Protein AF-A0A9D8WQ32-F1 (afdb_monomer_lite)

Structure (mmCI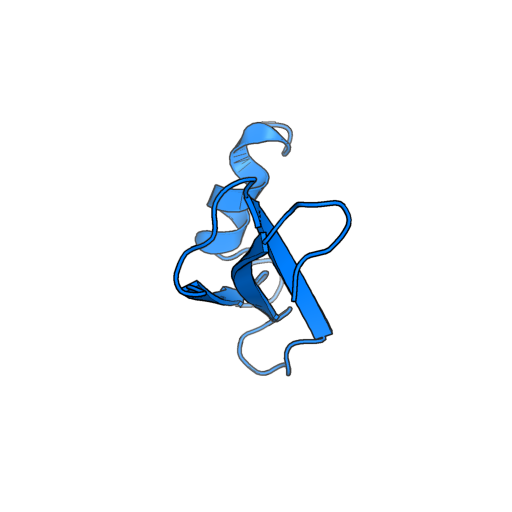F, N/CA/C/O backbone):
data_AF-A0A9D8WQ32-F1
#
_entry.id   AF-A0A9D8WQ32-F1
#
loop_
_atom_site.group_PDB
_atom_site.id
_atom_site.type_symbol
_atom_site.label_atom_id
_atom_site.label_alt_id
_atom_site.label_comp_id
_atom_site.label_asym_id
_atom_site.label_entity_id
_atom_site.label_seq_id
_atom_site.pdbx_PDB_ins_code
_atom_site.Cartn_x
_atom_site.Cartn_y
_atom_site.Cartn_z
_atom_site.occupancy
_atom_site.B_iso_or_equiv
_atom_site.auth_seq_id
_atom_site.auth_comp_id
_atom_site.auth_asym_id
_atom_site.auth_atom_id
_atom_site.pdbx_PDB_model_num
ATOM 1 N N . ALA A 1 1 ? 15.113 -8.210 -9.775 1.00 63.84 1 ALA A N 1
ATOM 2 C CA . ALA A 1 1 ? 14.237 -9.276 -10.305 1.00 63.84 1 ALA A CA 1
ATOM 3 C C . ALA A 1 1 ? 12.953 -8.637 -10.829 1.00 63.84 1 ALA A C 1
ATOM 5 O O . ALA A 1 1 ? 12.497 -7.681 -10.211 1.00 63.84 1 ALA A O 1
ATOM 6 N N . ALA A 1 2 ? 12.417 -9.116 -11.953 1.00 75.62 2 ALA A N 1
ATOM 7 C CA . ALA A 1 2 ? 11.158 -8.650 -12.541 1.00 75.62 2 ALA A CA 1
ATOM 8 C C . ALA A 1 2 ? 10.149 -9.806 -12.566 1.00 75.62 2 ALA A C 1
ATOM 10 O O . ALA A 1 2 ? 10.545 -10.958 -12.749 1.00 75.62 2 ALA A O 1
ATOM 11 N N . ILE A 1 3 ? 8.865 -9.506 -12.382 1.00 83.62 3 ILE A N 1
ATOM 12 C CA . ILE A 1 3 ? 7.768 -10.477 -12.481 1.00 83.62 3 ILE A CA 1
ATOM 13 C C . ILE A 1 3 ? 7.006 -10.150 -13.761 1.00 83.62 3 ILE A C 1
ATOM 15 O O . ILE A 1 3 ? 6.483 -9.049 -13.888 1.00 83.62 3 ILE A O 1
ATOM 19 N N . ALA A 1 4 ? 6.973 -11.078 -14.722 1.00 89.12 4 ALA A N 1
ATOM 20 C CA . ALA A 1 4 ? 6.298 -10.887 -16.013 1.00 89.12 4 ALA A CA 1
ATOM 21 C C . ALA A 1 4 ? 6.698 -9.586 -16.754 1.00 89.12 4 ALA A C 1
ATOM 23 O O . ALA A 1 4 ? 5.865 -8.924 -17.362 1.00 89.12 4 ALA A O 1
ATOM 24 N N . GLY A 1 5 ? 7.976 -9.190 -16.675 1.00 92.19 5 GLY A N 1
ATOM 25 C CA . GLY A 1 5 ? 8.473 -7.947 -17.285 1.00 92.19 5 GLY A CA 1
ATOM 26 C C . GLY A 1 5 ? 8.160 -6.669 -16.497 1.00 92.19 5 GLY A C 1
ATOM 27 O O . GLY A 1 5 ? 8.523 -5.584 -16.938 1.00 92.19 5 GLY A O 1
ATOM 28 N N . LEU A 1 6 ? 7.533 -6.785 -15.323 1.00 95.62 6 LEU A N 1
ATOM 29 C CA . LEU A 1 6 ? 7.265 -5.672 -14.424 1.00 95.62 6 LEU A CA 1
ATOM 30 C C . LEU A 1 6 ? 8.276 -5.639 -13.270 1.00 95.62 6 LEU A C 1
ATOM 32 O O . LEU A 1 6 ? 8.570 -6.654 -12.629 1.00 95.62 6 LEU A O 1
ATOM 36 N N . PHE A 1 7 ? 8.793 -4.452 -12.983 1.00 96.31 7 PHE A N 1
ATOM 37 C CA . PHE A 1 7 ? 9.753 -4.183 -11.920 1.00 96.31 7 PHE A CA 1
ATOM 38 C C . PHE A 1 7 ? 9.028 -3.615 -10.709 1.00 96.31 7 PHE A C 1
ATOM 40 O O . PHE A 1 7 ? 8.183 -2.736 -10.852 1.00 96.31 7 PHE A O 1
ATOM 47 N N . LEU A 1 8 ? 9.357 -4.104 -9.514 1.00 96.69 8 LEU A N 1
ATOM 48 C CA . LEU A 1 8 ? 8.883 -3.494 -8.277 1.00 96.69 8 LEU A CA 1
ATOM 49 C C . LEU A 1 8 ? 9.508 -2.101 -8.142 1.00 96.69 8 LEU A C 1
ATOM 51 O O . LEU A 1 8 ? 10.730 -1.984 -8.151 1.00 96.69 8 LEU A O 1
ATOM 55 N N . VAL A 1 9 ? 8.672 -1.075 -7.994 1.00 97.25 9 VAL A N 1
ATOM 56 C CA . VAL A 1 9 ? 9.110 0.327 -7.877 1.00 97.25 9 VAL A CA 1
ATOM 57 C C . VAL A 1 9 ? 8.677 0.985 -6.569 1.00 97.25 9 VAL A C 1
ATOM 59 O O . VAL A 1 9 ? 9.244 1.997 -6.173 1.00 97.25 9 VAL A O 1
ATOM 62 N N . ARG A 1 10 ? 7.704 0.404 -5.855 1.00 97.50 10 ARG A N 1
ATOM 63 C CA . ARG A 1 10 ? 7.304 0.869 -4.520 1.00 97.50 10 ARG A CA 1
ATOM 64 C C . ARG A 1 10 ? 6.865 -0.284 -3.631 1.00 97.50 10 ARG A C 1
ATOM 66 O O . ARG A 1 10 ? 6.106 -1.149 -4.078 1.00 97.50 10 ARG A O 1
ATOM 73 N N . ARG A 1 11 ? 7.295 -0.253 -2.370 1.00 97.88 11 ARG A N 1
ATOM 74 C CA . ARG A 1 11 ? 6.863 -1.151 -1.298 1.00 97.88 11 ARG A CA 1
ATOM 75 C C . ARG A 1 11 ? 6.343 -0.316 -0.133 1.00 97.88 11 ARG A C 1
ATOM 77 O O . ARG A 1 11 ? 7.092 0.423 0.490 1.00 97.88 11 ARG A O 1
ATOM 84 N N . CYS A 1 12 ? 5.062 -0.466 0.173 1.00 98.00 12 CYS A N 1
ATOM 85 C CA . CYS A 1 12 ? 4.429 0.185 1.311 1.00 98.00 12 CYS A CA 1
ATOM 86 C C . CYS A 1 12 ? 4.026 -0.870 2.347 1.00 98.00 12 CYS A C 1
ATOM 88 O O . CYS A 1 12 ? 3.195 -1.737 2.059 1.00 98.00 12 CYS A O 1
ATOM 90 N N . LEU A 1 13 ? 4.614 -0.818 3.544 1.00 98.06 13 LEU A N 1
ATOM 91 C CA . LEU A 1 13 ? 4.217 -1.668 4.666 1.00 98.06 13 LEU A CA 1
ATOM 92 C C . LEU A 1 13 ? 2.944 -1.110 5.303 1.00 98.06 13 LEU A C 1
ATOM 94 O O . LEU A 1 13 ? 2.880 0.064 5.654 1.00 98.06 13 LEU A O 1
ATOM 98 N N . VAL A 1 14 ? 1.934 -1.956 5.502 1.00 97.25 14 VAL A N 1
ATOM 99 C CA . VAL A 1 14 ? 0.639 -1.524 6.037 1.00 97.25 14 VAL A CA 1
ATOM 100 C C . VAL A 1 14 ? 0.408 -2.108 7.425 1.00 97.25 14 VAL A C 1
ATOM 102 O O . VAL A 1 14 ? 0.332 -3.332 7.622 1.00 97.25 14 VAL A O 1
ATOM 105 N N . ARG A 1 15 ? 0.244 -1.211 8.397 1.00 96.81 15 ARG A N 1
ATOM 106 C CA . ARG A 1 15 ? -0.107 -1.518 9.787 1.00 96.81 15 ARG A CA 1
ATOM 107 C C . ARG A 1 15 ? -1.589 -1.252 10.021 1.00 96.81 15 ARG A C 1
ATOM 109 O O . ARG A 1 15 ? -2.160 -0.294 9.510 1.00 96.81 15 ARG A O 1
ATOM 116 N N . THR A 1 16 ? -2.231 -2.087 10.834 1.00 95.12 16 THR A N 1
ATOM 117 C CA . THR A 1 16 ? -3.634 -1.846 11.217 1.00 95.12 16 THR A CA 1
ATOM 118 C C . THR A 1 16 ? -3.749 -0.665 12.179 1.00 95.12 16 THR A C 1
ATOM 120 O O . THR A 1 16 ? -4.601 0.188 11.986 1.00 95.12 16 THR A O 1
ATOM 123 N N . THR A 1 17 ? -2.869 -0.607 13.179 1.00 95.12 17 THR A N 1
ATOM 124 C CA . THR A 1 17 ? -2.720 0.515 14.117 1.00 95.12 17 THR A CA 1
ATOM 125 C C . THR A 1 17 ? -1.229 0.775 14.349 1.00 95.12 17 THR A C 1
ATOM 127 O O . THR A 1 17 ? -0.439 -0.147 14.116 1.00 95.12 17 THR A O 1
ATOM 130 N N . PRO A 1 18 ? -0.804 1.955 14.845 1.00 94.25 18 PRO A N 1
ATOM 131 C CA . PRO A 1 18 ? 0.620 2.293 14.980 1.00 94.25 18 PRO A CA 1
ATOM 132 C C . PRO A 1 18 ? 1.425 1.283 15.812 1.00 94.25 18 PRO A C 1
ATOM 134 O O . PRO A 1 18 ? 2.580 0.987 15.512 1.00 94.25 18 PRO A O 1
ATOM 137 N N . LYS A 1 19 ? 0.787 0.702 16.837 1.00 93.69 19 LYS A N 1
ATOM 138 C CA . LYS A 1 19 ? 1.397 -0.269 17.761 1.00 93.69 19 LYS A CA 1
ATOM 139 C C . LYS A 1 19 ? 1.518 -1.683 17.184 1.00 93.69 19 LYS A C 1
ATOM 141 O O . LYS A 1 19 ? 2.218 -2.515 17.754 1.00 93.69 19 LYS A O 1
ATOM 146 N N . LYS A 1 20 ? 0.797 -1.998 16.104 1.00 93.81 20 LYS A N 1
ATOM 147 C CA . LYS A 1 20 ? 0.797 -3.338 15.506 1.00 9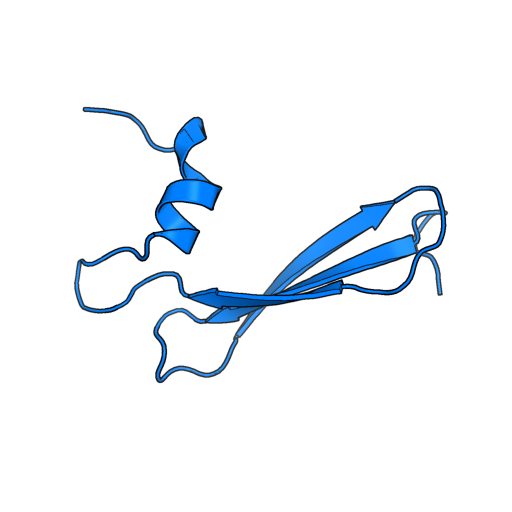3.81 20 LYS A CA 1
ATOM 148 C C . LYS A 1 20 ? 1.902 -3.446 14.462 1.00 93.81 20 LYS A C 1
ATOM 150 O O . LYS A 1 20 ? 2.121 -2.527 13.680 1.00 93.81 20 LYS A O 1
ATOM 155 N N . GLN A 1 21 ? 2.543 -4.611 14.414 1.00 95.62 21 GLN A N 1
ATOM 156 C CA . GLN A 1 21 ? 3.479 -4.943 13.344 1.00 95.62 21 GLN A CA 1
ATOM 157 C C . GLN A 1 21 ? 2.758 -4.994 11.985 1.00 95.62 21 GLN A C 1
ATOM 159 O O . GLN A 1 21 ? 1.585 -5.398 11.934 1.00 95.62 21 GLN A O 1
ATOM 164 N N . PRO A 1 22 ? 3.429 -4.614 10.884 1.00 94.69 22 PRO A N 1
ATOM 165 C CA . PRO A 1 22 ? 2.859 -4.719 9.550 1.00 94.69 22 PRO A CA 1
ATOM 166 C C . PRO A 1 22 ? 2.592 -6.188 9.202 1.00 94.69 22 PRO A C 1
ATOM 168 O O . PRO A 1 22 ? 3.415 -7.068 9.441 1.00 94.69 22 PRO A O 1
ATOM 171 N N . ARG A 1 23 ? 1.407 -6.458 8.648 1.00 93.88 23 ARG A N 1
ATOM 172 C CA . ARG A 1 23 ? 0.995 -7.805 8.190 1.00 93.88 23 ARG A CA 1
ATOM 173 C C . ARG A 1 23 ? 0.574 -7.835 6.726 1.00 93.88 23 ARG A C 1
ATOM 175 O O . ARG A 1 23 ? 0.178 -8.878 6.218 1.00 93.88 23 ARG A O 1
ATOM 182 N N . ARG A 1 24 ? 0.578 -6.675 6.074 1.00 94.88 24 ARG A N 1
ATOM 183 C CA . ARG A 1 24 ? 0.158 -6.480 4.688 1.00 94.88 24 ARG A CA 1
ATOM 184 C C . ARG A 1 24 ? 1.140 -5.530 4.025 1.00 94.88 24 ARG A C 1
ATOM 186 O O . ARG A 1 24 ? 1.737 -4.695 4.704 1.00 94.88 24 ARG A O 1
ATOM 193 N N . MET A 1 25 ? 1.281 -5.658 2.715 1.00 96.44 25 MET A N 1
ATOM 194 C CA . MET A 1 25 ? 2.080 -4.749 1.905 1.00 96.44 25 MET A CA 1
ATOM 195 C C . MET A 1 25 ? 1.296 -4.353 0.662 1.00 96.44 25 MET A C 1
ATOM 197 O O . MET A 1 25 ? 0.628 -5.196 0.063 1.00 96.44 25 MET A O 1
ATOM 201 N N . LEU A 1 26 ? 1.403 -3.086 0.279 1.00 96.62 26 LEU A N 1
ATOM 202 C CA . LEU A 1 26 ? 0.989 -2.604 -1.031 1.00 96.62 26 LEU A CA 1
ATOM 203 C C . LEU A 1 26 ? 2.238 -2.484 -1.898 1.00 96.62 26 LEU A C 1
ATOM 205 O O . LEU A 1 26 ? 3.201 -1.812 -1.529 1.00 96.62 26 LEU A O 1
ATOM 209 N N . LEU A 1 27 ? 2.222 -3.167 -3.037 1.00 96.62 27 LEU A N 1
ATOM 210 C CA . LEU A 1 27 ? 3.317 -3.166 -3.996 1.00 96.62 27 LEU A CA 1
ATOM 211 C C . LEU A 1 27 ? 2.877 -2.424 -5.252 1.00 96.62 27 LEU A C 1
ATOM 213 O O . LEU A 1 27 ? 1.724 -2.520 -5.673 1.00 96.62 27 LEU A O 1
ATOM 217 N N . THR A 1 28 ? 3.791 -1.689 -5.869 1.00 96.44 28 THR A N 1
ATOM 218 C CA . THR A 1 28 ? 3.551 -1.085 -7.182 1.00 96.44 28 THR A CA 1
ATOM 219 C C . THR A 1 28 ? 4.651 -1.472 -8.131 1.00 96.44 28 THR A C 1
ATOM 221 O O . THR A 1 28 ? 5.832 -1.451 -7.780 1.00 96.44 28 THR A O 1
ATOM 224 N N . PHE A 1 29 ? 4.224 -1.836 -9.331 1.00 96.69 29 PHE A N 1
ATOM 225 C CA . PHE A 1 29 ? 5.087 -2.328 -10.377 1.00 96.69 29 PHE A CA 1
ATOM 226 C C . PHE A 1 29 ? 5.015 -1.417 -11.602 1.00 96.69 29 PHE A C 1
ATOM 228 O O . PHE A 1 29 ? 3.986 -0.792 -11.854 1.00 96.69 29 PHE A O 1
ATOM 235 N N . SER A 1 30 ? 6.109 -1.357 -12.351 1.00 96.06 30 SER A N 1
ATOM 236 C CA . SER A 1 30 ? 6.255 -0.565 -13.574 1.00 96.06 30 SER A CA 1
ATOM 237 C C . SER A 1 30 ? 6.905 -1.402 -14.672 1.00 96.06 30 SER A C 1
ATOM 239 O O . SER A 1 30 ? 7.656 -2.331 -14.380 1.00 96.06 30 SER A O 1
ATOM 241 N N . SER A 1 31 ? 6.662 -1.063 -15.938 1.00 95.81 31 SER A N 1
ATOM 242 C CA . SER A 1 31 ? 7.373 -1.651 -17.082 1.00 95.81 31 SER A CA 1
ATOM 243 C C . SER A 1 31 ? 8.836 -1.209 -17.174 1.00 95.81 31 SER A C 1
ATOM 245 O O . SER A 1 31 ? 9.624 -1.841 -17.871 1.00 95.81 31 SER A O 1
ATOM 247 N N . SER A 1 32 ? 9.204 -0.133 -16.473 1.00 94.94 32 SER A N 1
ATOM 248 C CA . SER A 1 32 ? 10.565 0.402 -16.444 1.00 94.94 32 SER A CA 1
ATOM 249 C C . SER A 1 32 ? 11.171 0.251 -15.047 1.00 94.94 32 SER A C 1
ATOM 251 O O . SER A 1 32 ? 10.487 0.532 -14.059 1.00 94.94 32 SER A O 1
ATOM 253 N N . PRO A 1 33 ? 12.445 -0.161 -14.936 1.00 94.25 33 PRO A N 1
ATOM 254 C CA . PRO A 1 33 ? 13.115 -0.262 -13.649 1.00 94.25 33 PRO A CA 1
ATOM 255 C C . PRO A 1 33 ? 13.336 1.124 -13.030 1.00 94.25 33 PRO A C 1
ATOM 257 O O . PRO A 1 33 ? 13.707 2.076 -13.716 1.00 94.25 33 PRO A O 1
ATOM 260 N N . SER A 1 34 ? 13.164 1.218 -11.714 1.00 94.44 34 SER A N 1
ATOM 261 C CA . SER A 1 34 ? 13.513 2.389 -10.909 1.00 94.44 34 SER A CA 1
ATOM 262 C C . SER A 1 34 ? 13.949 1.947 -9.508 1.00 94.44 34 SER A C 1
ATOM 264 O O . SER A 1 34 ? 13.680 0.805 -9.120 1.00 94.44 34 SER A O 1
ATOM 266 N N . PRO A 1 35 ? 14.601 2.822 -8.720 1.00 95.94 35 PRO A N 1
ATOM 267 C CA . PRO A 1 35 ? 14.799 2.571 -7.298 1.00 95.94 35 PRO A CA 1
ATOM 268 C C . PRO A 1 35 ? 13.466 2.275 -6.604 1.00 95.94 35 PRO A C 1
ATOM 270 O O . PRO A 1 35 ? 12.442 2.875 -6.941 1.00 95.94 35 PRO A O 1
ATOM 273 N N . ILE A 1 36 ? 13.488 1.345 -5.649 1.00 97.19 36 ILE A N 1
ATOM 274 C CA . ILE A 1 36 ? 12.308 1.006 -4.853 1.00 97.19 36 ILE A CA 1
ATOM 275 C C . ILE A 1 36 ? 12.083 2.121 -3.836 1.00 97.19 36 ILE A C 1
ATOM 277 O O . ILE A 1 36 ? 12.962 2.412 -3.026 1.00 97.19 36 ILE A O 1
ATOM 281 N N . VAL A 1 37 ? 10.893 2.713 -3.862 1.00 97.94 37 VAL A N 1
ATOM 282 C CA . VAL A 1 37 ? 10.437 3.635 -2.821 1.00 97.94 37 VAL A CA 1
ATOM 283 C C . VAL A 1 37 ? 9.847 2.826 -1.666 1.00 97.94 37 VAL A C 1
ATOM 285 O O . VAL A 1 37 ? 8.955 1.999 -1.868 1.00 97.94 37 VAL A O 1
ATOM 288 N N . GLU A 1 38 ? 10.362 3.051 -0.462 1.00 97.88 38 GLU A N 1
ATOM 289 C CA . GLU A 1 38 ? 9.903 2.415 0.774 1.00 97.88 38 GLU A CA 1
ATOM 290 C C . GLU A 1 38 ? 8.969 3.366 1.525 1.00 97.88 38 GLU A C 1
ATOM 292 O O . GLU A 1 38 ? 9.319 4.516 1.785 1.00 97.88 38 GLU A O 1
ATOM 297 N N . GLU A 1 39 ? 7.782 2.885 1.882 1.00 97.31 39 GLU A N 1
ATOM 298 C CA . GLU A 1 39 ? 6.761 3.662 2.588 1.00 97.31 39 GLU A CA 1
ATOM 299 C C . GLU A 1 39 ? 6.138 2.845 3.722 1.00 97.31 39 GLU A C 1
ATOM 301 O O . GLU A 1 39 ? 6.140 1.611 3.713 1.00 97.31 39 GLU A O 1
ATOM 306 N N . GLU A 1 40 ? 5.509 3.538 4.667 1.00 96.50 40 GLU A N 1
ATOM 307 C CA . GLU A 1 40 ? 4.616 2.920 5.641 1.00 96.50 40 GLU A CA 1
ATOM 308 C C . GLU A 1 40 ? 3.256 3.622 5.652 1.00 96.50 40 GLU A C 1
ATOM 310 O O . GLU A 1 40 ? 3.162 4.841 5.526 1.00 96.50 40 GLU A O 1
ATOM 315 N N . GLY A 1 41 ? 2.198 2.833 5.824 1.00 96.81 41 GLY A N 1
ATOM 316 C CA . GLY A 1 41 ? 0.824 3.296 5.972 1.00 96.81 41 GLY A CA 1
ATOM 317 C C . GLY A 1 41 ? 0.169 2.700 7.214 1.00 96.81 41 GLY A C 1
ATOM 318 O O . GLY A 1 41 ? 0.389 1.536 7.564 1.00 96.81 41 GLY A O 1
ATOM 319 N N . VAL A 1 42 ? -0.671 3.487 7.883 1.00 97.44 42 VAL A N 1
ATOM 320 C CA . VAL A 1 42 ? -1.471 3.047 9.035 1.00 97.44 42 VAL A CA 1
ATOM 321 C C . VAL A 1 42 ? -2.942 3.144 8.666 1.00 97.44 42 VAL A C 1
ATOM 323 O O . VAL A 1 42 ? -3.354 4.164 8.137 1.00 97.44 42 VAL A O 1
ATOM 326 N N . ILE A 1 43 ? -3.750 2.119 8.944 1.00 96.00 43 ILE A N 1
ATOM 327 C CA . ILE A 1 43 ? -5.190 2.143 8.625 1.00 96.00 43 ILE A CA 1
ATOM 328 C C . ILE A 1 43 ? -5.977 2.974 9.652 1.00 96.00 43 ILE A C 1
ATOM 330 O O . ILE A 1 43 ? -6.790 3.814 9.276 1.00 96.00 43 ILE A O 1
ATOM 334 N N . GLN A 1 44 ? -5.739 2.748 10.946 1.00 96.25 44 GLN A N 1
ATOM 335 C CA . GLN A 1 44 ? -6.461 3.395 12.046 1.00 96.25 44 GLN A CA 1
ATOM 336 C C . GLN A 1 44 ? -5.492 3.972 13.075 1.00 96.25 44 GLN A C 1
ATOM 338 O O . GLN A 1 44 ? -4.569 3.277 13.504 1.00 96.25 44 GLN A O 1
ATOM 343 N N . ASN A 1 45 ? -5.738 5.198 13.528 1.00 95.00 45 ASN A N 1
ATOM 344 C CA . ASN A 1 45 ? -5.006 5.795 14.649 1.00 95.00 45 ASN A CA 1
ATOM 345 C C . ASN A 1 45 ? -5.507 5.237 15.991 1.00 95.00 45 ASN A C 1
ATOM 347 O O . ASN A 1 45 ? -4.713 4.943 16.890 1.00 95.00 45 ASN A O 1
ATOM 351 N N . GLY A 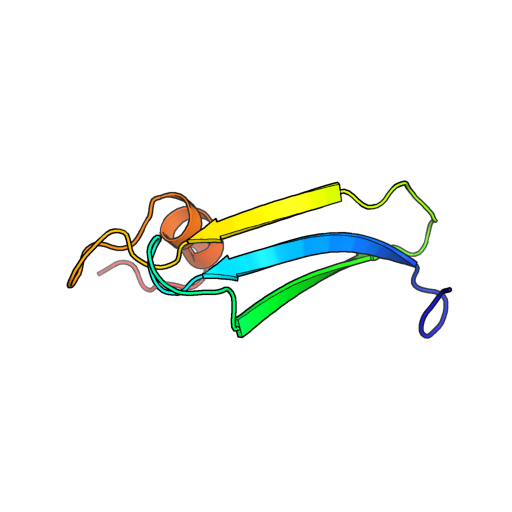1 46 ? -6.817 5.003 16.080 1.00 91.25 46 GLY A N 1
ATOM 352 C CA . GLY A 1 46 ? -7.518 4.508 17.258 1.00 91.25 46 GLY A CA 1
ATOM 353 C C . GLY A 1 46 ? -8.852 3.839 16.902 1.00 91.25 46 GLY A C 1
ATOM 354 O O . GLY A 1 46 ? -9.183 3.688 15.722 1.00 91.25 46 GLY A O 1
ATOM 355 N N . PRO A 1 47 ? -9.623 3.385 17.907 1.00 88.50 47 PRO A N 1
ATOM 356 C CA . PRO A 1 47 ? -10.949 2.813 17.691 1.00 88.50 47 PRO A CA 1
ATOM 357 C C . PRO A 1 47 ? -11.849 3.789 16.925 1.00 88.50 47 PRO A C 1
ATOM 359 O O . PRO A 1 47 ? -12.045 4.917 17.360 1.00 88.50 47 PRO A O 1
ATOM 362 N N . SER A 1 48 ? -12.379 3.346 15.783 1.00 86.62 48 SER A N 1
ATOM 363 C CA . SER A 1 48 ? -13.234 4.152 14.894 1.00 86.62 48 SER A CA 1
ATOM 364 C C . SER A 1 48 ? -12.598 5.445 14.359 1.00 86.62 48 SER A C 1
ATOM 366 O O . SER A 1 48 ? -13.310 6.302 13.845 1.00 86.62 48 SER A O 1
ATOM 368 N N . GLU A 1 49 ? -11.270 5.569 14.415 1.00 95.12 49 GLU A N 1
ATOM 369 C CA . GLU A 1 49 ? -10.527 6.726 13.909 1.00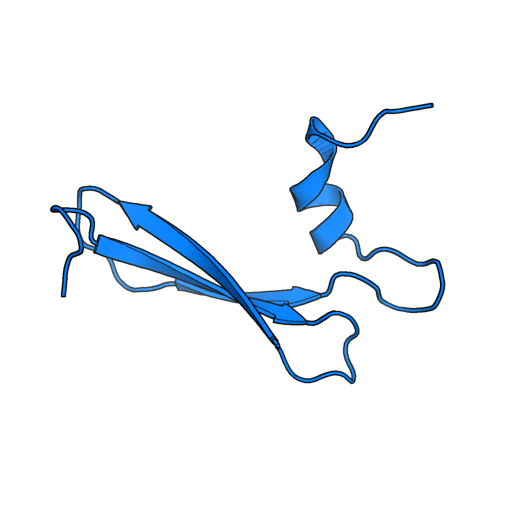 95.12 49 GLU A CA 1
ATOM 370 C C . GLU A 1 49 ? -9.641 6.293 12.723 1.00 95.12 49 GLU A C 1
ATOM 372 O O . GLU A 1 49 ? -8.503 5.843 12.927 1.00 95.12 49 GLU A O 1
ATOM 377 N N . PRO A 1 50 ? -10.156 6.338 11.478 1.00 94.75 50 PRO A N 1
ATOM 378 C CA . PRO A 1 50 ? -9.350 6.062 10.295 1.00 94.75 50 PRO A CA 1
ATOM 379 C C . PRO A 1 50 ? -8.2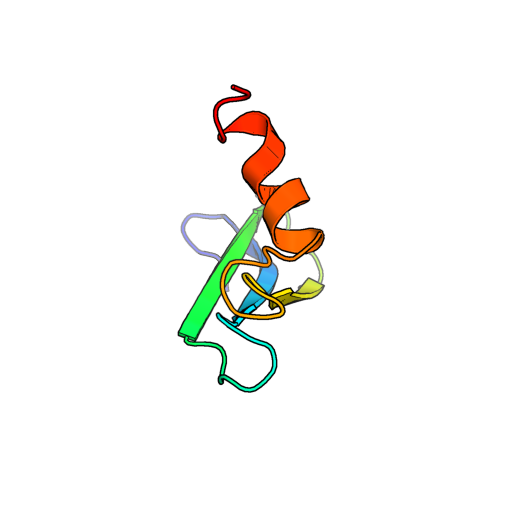70 7.135 10.133 1.00 94.75 50 PRO A C 1
ATOM 381 O O . PRO A 1 50 ? -8.508 8.314 10.382 1.00 94.75 50 PRO A O 1
ATOM 384 N N . SER A 1 51 ? -7.077 6.732 9.704 1.00 96.62 51 SER A N 1
ATOM 385 C CA . SER A 1 51 ? -6.000 7.688 9.450 1.00 96.62 51 SER A CA 1
ATOM 386 C C . SER A 1 51 ? -6.270 8.508 8.184 1.00 96.62 51 SER A C 1
ATOM 388 O O . SER A 1 51 ? -6.952 8.056 7.260 1.00 96.62 51 SER A O 1
ATOM 390 N N . GLU A 1 52 ? -5.643 9.679 8.085 1.00 96.06 52 GLU A N 1
ATOM 391 C CA . GLU A 1 52 ? -5.661 10.478 6.856 1.00 96.06 52 GLU A CA 1
ATOM 392 C C . GLU A 1 52 ? -5.084 9.703 5.660 1.00 96.06 52 GLU A C 1
ATOM 394 O O . GLU A 1 52 ? -5.634 9.750 4.561 1.00 96.06 52 GLU A O 1
ATOM 399 N N . TRP A 1 53 ? -4.022 8.921 5.882 1.00 96.19 53 TRP A N 1
ATOM 400 C CA . TRP A 1 53 ? -3.436 8.057 4.854 1.00 96.19 53 TRP A CA 1
ATOM 401 C C . TRP A 1 53 ? -4.471 7.085 4.275 1.00 96.19 53 TRP A C 1
ATOM 403 O O . TRP A 1 53 ? -4.595 6.957 3.057 1.00 96.19 53 TRP A O 1
ATOM 413 N N . TYR A 1 54 ? -5.248 6.429 5.140 1.00 95.06 54 TYR A N 1
ATOM 414 C CA . TYR A 1 54 ? -6.259 5.463 4.720 1.00 95.06 54 TYR A CA 1
ATOM 415 C C . TYR A 1 54 ? -7.438 6.136 4.020 1.00 95.06 54 TYR A C 1
ATOM 417 O O . TYR A 1 54 ? -7.898 5.641 2.988 1.00 95.06 54 TYR A O 1
ATOM 425 N N . LEU A 1 55 ? -7.898 7.276 4.541 1.00 94.69 55 LEU A N 1
ATOM 426 C CA . LEU A 1 55 ? -8.956 8.067 3.913 1.00 94.69 55 LEU A CA 1
ATOM 427 C C . 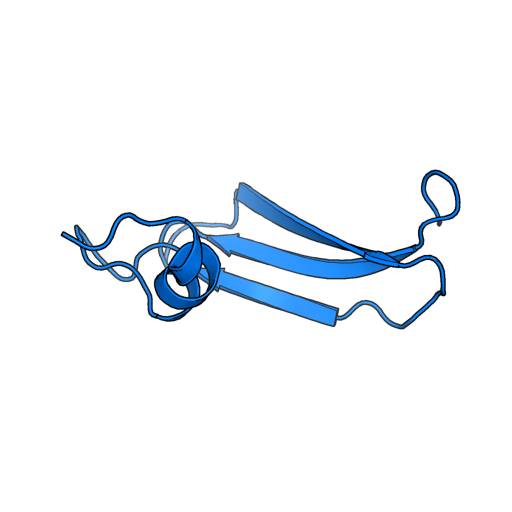LEU A 1 55 ? -8.541 8.522 2.512 1.00 94.69 55 LEU A C 1
ATOM 429 O O . LEU A 1 55 ? -9.301 8.334 1.568 1.00 94.69 55 LEU A O 1
ATOM 433 N N . ASN A 1 56 ? -7.318 9.028 2.347 1.00 94.81 56 ASN A N 1
ATOM 434 C CA . ASN A 1 56 ? -6.798 9.437 1.044 1.00 94.81 56 ASN A CA 1
ATOM 435 C C . ASN A 1 56 ? -6.643 8.256 0.080 1.00 94.81 56 ASN A C 1
ATOM 437 O O . ASN A 1 56 ? -6.996 8.390 -1.088 1.00 94.81 56 ASN A O 1
ATOM 441 N N . LEU A 1 57 ? -6.175 7.098 0.558 1.00 94.06 57 LEU A N 1
ATOM 442 C CA . LEU A 1 57 ? -6.045 5.887 -0.259 1.00 94.06 57 LEU A CA 1
ATOM 443 C C . LEU A 1 57 ? -7.402 5.367 -0.759 1.00 94.06 57 LEU A C 1
ATOM 445 O O . LEU A 1 57 ? -7.484 4.797 -1.844 1.00 94.06 57 LEU A O 1
ATOM 449 N N . THR A 1 58 ? -8.456 5.526 0.042 1.00 93.69 58 THR A N 1
ATOM 450 C CA . THR A 1 58 ? -9.773 4.918 -0.211 1.00 93.69 58 THR A CA 1
ATOM 451 C C . THR A 1 58 ? -10.850 5.913 -0.643 1.00 93.69 58 THR A C 1
ATOM 453 O O . THR A 1 58 ? -11.986 5.509 -0.896 1.00 93.69 58 THR A O 1
ATOM 456 N N . ARG A 1 59 ? -10.501 7.198 -0.784 1.00 93.69 59 ARG A N 1
ATOM 457 C CA . ARG A 1 59 ? -11.427 8.314 -1.048 1.00 93.69 59 ARG A CA 1
ATOM 458 C C . ARG A 1 59 ? -12.346 8.117 -2.253 1.00 93.69 59 ARG A C 1
ATOM 460 O O . ARG A 1 59 ? -13.464 8.622 -2.241 1.00 93.69 59 ARG A O 1
ATOM 467 N N . ASP A 1 60 ? -11.867 7.412 -3.274 1.00 93.62 60 ASP A N 1
ATOM 468 C CA . ASP A 1 60 ? -12.592 7.205 -4.530 1.00 93.62 60 ASP A CA 1
ATOM 469 C C . ASP A 1 60 ? -13.478 5.948 -4.494 1.00 93.62 60 ASP A C 1
ATOM 471 O O . ASP A 1 60 ? -14.300 5.745 -5.383 1.00 93.62 60 ASP A O 1
ATOM 475 N N . PHE A 1 61 ? -13.334 5.111 -3.460 1.00 90.62 61 PHE A N 1
ATOM 476 C CA . PHE A 1 61 ? -14.053 3.841 -3.309 1.00 90.62 61 PHE A CA 1
ATOM 477 C C . PHE A 1 61 ? -15.090 3.866 -2.188 1.00 90.62 61 PHE A C 1
ATOM 479 O O . PHE A 1 61 ? -16.076 3.131 -2.241 1.00 90.62 61 PHE A O 1
ATOM 486 N N . LEU A 1 62 ? -14.865 4.670 -1.148 1.00 85.56 62 LEU A N 1
ATOM 487 C CA . LEU A 1 62 ? -15.811 4.796 -0.048 1.00 85.56 62 LEU A CA 1
ATOM 488 C C . LEU A 1 62 ? -17.022 5.623 -0.488 1.00 85.56 62 LEU A C 1
ATOM 490 O O . LEU A 1 62 ? -16.887 6.734 -1.001 1.00 85.56 62 LEU A O 1
ATOM 494 N N . LEU A 1 63 ? -18.216 5.077 -0.256 1.00 82.06 63 LEU A N 1
ATOM 495 C CA . LEU A 1 63 ? -19.468 5.793 -0.471 1.00 82.06 63 LEU A CA 1
ATOM 496 C C . LEU A 1 63 ? -19.511 7.027 0.436 1.00 82.06 63 LEU A C 1
ATOM 498 O O . LEU A 1 63 ? -19.302 6.929 1.647 1.00 82.06 63 LEU A O 1
ATOM 502 N N . LYS A 1 64 ? -19.791 8.184 -0.164 1.00 72.50 64 LYS A N 1
ATOM 503 C CA . LYS A 1 64 ? -20.099 9.416 0.563 1.00 72.50 64 LYS A CA 1
ATOM 504 C C . LYS A 1 64 ? -21.588 9.363 0.896 1.00 72.50 64 LYS A C 1
ATOM 506 O O . LYS A 1 64 ? -22.398 9.374 -0.028 1.00 72.50 64 LYS A O 1
ATOM 511 N N . TYR A 1 65 ? -21.917 9.218 2.176 1.00 56.84 65 TYR A N 1
ATOM 512 C CA . TYR A 1 65 ? -23.290 9.336 2.671 1.00 56.84 65 TYR A CA 1
ATOM 513 C C . TYR A 1 65 ? -23.613 10.795 2.976 1.00 56.84 65 TYR A C 1
ATOM 515 O O . TYR A 1 65 ? -22.697 11.494 3.470 1.00 56.84 65 TYR A O 1
#

pLDDT: mean 92.95, std 7.58, range [56.84, 98.06]

Sequence (65 aa):
AAIAGLFLVRRCLVRTTPKKQPRRMLLTFSSSPSPIVEEEGVIQNGPSEPSEWYLNLTRDFLLKY

Secondary structure (DSSP, 8-state):
-EETTEEEEEEEEEESSTTSPP-EEEEEEESS--PPEEEEEESEEETTEE-HHHHHHHTTTS---

Foldseek 3Di:
DADPLWEWAEWEFEAQEPPGGGPDIDTDIDNDDDHYHYHYYYQAPDVVHGDPRNCVVCVVPDDDD

Radius of gyration: 14.37 Å; chains: 1; bounding box: 38×21×35 Å